Protein AF-A0A5K0VQI8-F1 (afdb_monomer_lite)

Sequence (80 aa):
GPRVIVVGPTDSGKSTLSRMLLSWASKQGWKPTFVDLDIGQGSITIPGCIAATPIEMPIDPVEGIPLEMPIVYFFGHVSP

InterPro domains:
  IPR027417 P-loop containing nucleoside triphosphate hydrolase [G3DSA:3.40.50.300] (1-80)
  IPR027417 P-loop containing nucleoside triphosphate hydrolase [SSF52540] (2-55)
  IPR032319 Clp1, P-loop domain [PF16575] (8-80)
  IPR045116 Clp1/Grc3 [PTHR12755] (1-80)

pLDDT: mean 92.51, std 4.1, range [80.38, 97.44]

Organism: NCBI:txid210225

Foldseek 3Di:
DDDDDQDDDPPPCSVVVLLVVLQVCLVVQHWDKDWFPQLQDDDQDDRQKTKIDTQNHRADPPVGGDNPDMDIDGRPDNPD

Structure (mmCIF, N/CA/C/O backbone):
data_AF-A0A5K0VQI8-F1
#
_entry.id   AF-A0A5K0VQI8-F1
#
loop_
_atom_site.group_PDB
_atom_site.id
_atom_site.type_symbol
_atom_site.label_atom_id
_atom_site.label_alt_id
_atom_site.label_comp_id
_atom_site.label_asym_id
_atom_site.label_entity_id
_atom_site.label_seq_id
_atom_site.pdbx_PDB_ins_code
_atom_site.Cartn_x
_atom_site.Cartn_y
_atom_site.Cartn_z
_atom_site.occupancy
_atom_site.B_iso_or_equiv
_atom_site.auth_seq_id
_atom_site.auth_comp_id
_atom_site.auth_asym_id
_atom_site.auth_atom_id
_atom_site.pdbx_PDB_model_num
ATOM 1 N N . GLY A 1 1 ? -16.777 -1.452 3.960 1.00 87.81 1 GLY A N 1
ATOM 2 C CA . GLY A 1 1 ? -16.224 -0.093 4.113 1.00 87.81 1 GLY A CA 1
ATOM 3 C C . GLY A 1 1 ? -15.955 0.531 2.753 1.00 87.81 1 GLY A C 1
ATOM 4 O O . GLY A 1 1 ? -16.208 -0.138 1.752 1.00 87.81 1 GLY A O 1
ATOM 5 N N . PRO A 1 2 ? -15.476 1.786 2.707 1.00 95.75 2 PRO A N 1
ATOM 6 C CA . PRO A 1 2 ? -15.087 2.454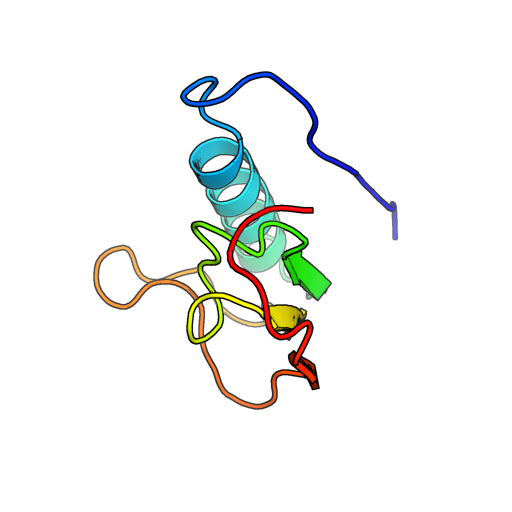 1.464 1.00 95.75 2 PRO A CA 1
ATOM 7 C C . PRO A 1 2 ? -13.921 1.729 0.777 1.00 95.75 2 PRO A C 1
ATOM 9 O O . PRO A 1 2 ? -13.139 1.039 1.431 1.00 95.75 2 PRO A O 1
ATOM 12 N N . ARG A 1 3 ? -13.806 1.899 -0.542 1.00 96.81 3 ARG A N 1
ATOM 13 C CA . ARG A 1 3 ? -12.669 1.439 -1.350 1.00 96.81 3 ARG A CA 1
ATOM 14 C C . ARG A 1 3 ? -12.004 2.673 -1.941 1.00 96.81 3 ARG A C 1
ATOM 16 O O . ARG A 1 3 ? -12.674 3.453 -2.612 1.00 96.81 3 ARG A O 1
ATOM 23 N N . VAL A 1 4 ? -10.724 2.865 -1.647 1.00 96.62 4 VAL A N 1
ATOM 24 C CA . VAL A 1 4 ? -9.971 4.067 -2.018 1.00 96.62 4 VAL A CA 1
ATOM 25 C C . VAL A 1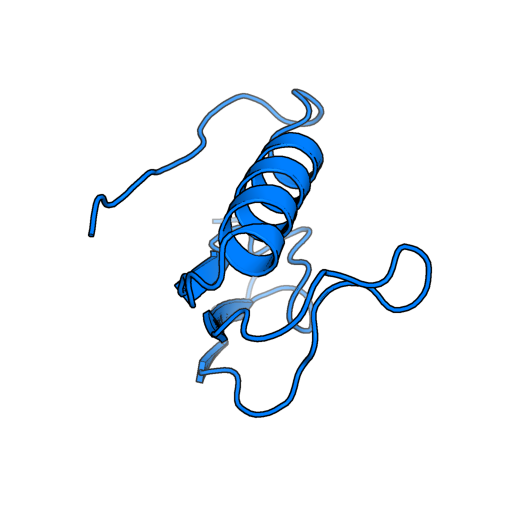 4 ? -8.778 3.645 -2.860 1.00 96.62 4 VAL A C 1
ATOM 27 O O . VAL A 1 4 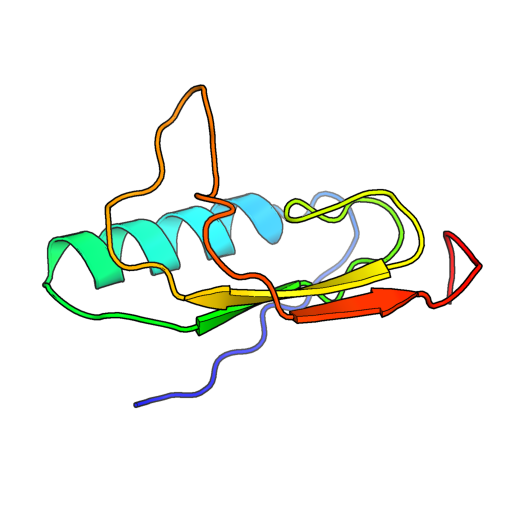? -8.067 2.716 -2.487 1.00 96.62 4 VAL A O 1
ATOM 30 N N . ILE A 1 5 ? -8.565 4.333 -3.979 1.00 97.44 5 ILE A N 1
ATOM 31 C CA . ILE A 1 5 ? -7.362 4.207 -4.799 1.00 97.44 5 ILE A CA 1
ATOM 32 C C . ILE A 1 5 ? -6.583 5.520 -4.724 1.00 97.44 5 ILE A C 1
ATOM 34 O O . ILE A 1 5 ? -7.161 6.598 -4.867 1.00 97.44 5 ILE A O 1
ATOM 38 N N . VAL A 1 6 ? -5.280 5.431 -4.468 1.00 96.94 6 VAL A N 1
ATOM 39 C CA . VAL A 1 6 ? -4.378 6.588 -4.420 1.00 96.94 6 VAL A CA 1
ATOM 40 C C . VAL A 1 6 ? -3.600 6.631 -5.729 1.00 96.94 6 VAL A C 1
ATOM 42 O O . VAL A 1 6 ? -2.863 5.700 -6.042 1.00 96.94 6 VAL A O 1
ATOM 45 N N . VAL A 1 7 ? -3.768 7.706 -6.497 1.00 96.69 7 VAL A N 1
ATOM 46 C CA . VAL A 1 7 ? -3.155 7.884 -7.823 1.00 96.69 7 VAL A CA 1
ATOM 47 C C . VAL A 1 7 ? -2.361 9.186 -7.886 1.00 96.69 7 VAL A C 1
ATOM 49 O O . VAL A 1 7 ? -2.667 10.143 -7.178 1.00 96.69 7 VAL A O 1
ATOM 52 N N . GLY A 1 8 ? -1.329 9.220 -8.726 1.00 96.50 8 GLY A N 1
ATOM 53 C CA . GLY A 1 8 ? -0.445 10.375 -8.888 1.00 96.50 8 GLY A CA 1
ATOM 54 C C . GLY A 1 8 ? 0.900 9.993 -9.516 1.00 96.50 8 GLY A C 1
ATOM 55 O O . GLY A 1 8 ? 1.207 8.801 -9.614 1.00 96.50 8 GLY A O 1
ATOM 56 N N . PRO A 1 9 ? 1.711 10.980 -9.933 1.00 96.12 9 PRO A N 1
ATOM 57 C CA . PRO A 1 9 ? 3.030 10.728 -10.507 1.00 96.12 9 PRO A CA 1
ATOM 58 C C . PRO A 1 9 ? 3.993 10.111 -9.480 1.00 96.12 9 PRO A C 1
ATOM 60 O O . PRO A 1 9 ? 3.698 10.030 -8.281 1.00 96.12 9 PRO A O 1
ATOM 63 N N . THR A 1 10 ? 5.153 9.642 -9.938 1.00 93.06 10 THR A N 1
ATOM 64 C CA . THR A 1 10 ? 6.259 9.223 -9.061 1.00 93.06 10 THR A CA 1
ATOM 65 C C . THR A 1 10 ? 6.623 10.354 -8.093 1.00 93.06 10 THR A C 1
ATOM 67 O O . THR A 1 10 ? 6.450 11.528 -8.415 1.00 93.06 10 THR A O 1
ATOM 70 N N . ASP A 1 11 ? 7.024 10.001 -6.872 1.00 93.12 11 ASP A N 1
ATOM 71 C CA . ASP A 1 11 ? 7.416 10.943 -5.811 1.00 93.12 11 ASP A CA 1
ATOM 72 C C . ASP A 1 11 ? 6.337 11.932 -5.327 1.00 93.12 11 ASP A C 1
ATOM 74 O O . ASP A 1 11 ? 6.618 12.842 -4.552 1.00 93.12 11 ASP A O 1
ATOM 78 N N . SER A 1 12 ? 5.059 11.714 -5.663 1.00 96.69 12 SER A N 1
ATOM 79 C CA . SER A 1 12 ? 3.946 12.536 -5.156 1.00 96.69 12 SER A CA 1
ATOM 80 C C . SER A 1 12 ? 3.475 12.175 -3.734 1.00 96.69 12 SER A C 1
ATOM 82 O O . SER A 1 12 ? 2.411 12.617 -3.305 1.00 96.69 12 SER A O 1
ATOM 84 N N . GLY A 1 13 ? 4.201 11.309 -3.015 1.00 95.81 13 GLY A N 1
ATOM 85 C CA . GLY A 1 13 ? 3.864 10.906 -1.641 1.00 95.81 13 GLY A CA 1
ATOM 86 C C . GLY A 1 13 ? 2.754 9.852 -1.493 1.00 95.81 13 GLY A C 1
ATOM 87 O O . GLY A 1 13 ? 2.230 9.682 -0.394 1.00 95.81 13 GLY A O 1
ATOM 88 N N . LYS A 1 14 ? 2.399 9.118 -2.560 1.00 95.88 14 LYS A N 1
ATOM 89 C CA . LYS A 1 14 ? 1.326 8.094 -2.556 1.00 95.88 14 LYS A CA 1
ATOM 90 C C . LYS A 1 14 ? 1.491 7.059 -1.440 1.00 95.88 14 LYS A C 1
ATOM 92 O O . LYS A 1 14 ? 0.570 6.851 -0.657 1.00 95.88 14 LYS A O 1
ATOM 97 N N . SER A 1 15 ? 2.677 6.459 -1.330 1.00 93.62 15 SER A N 1
ATOM 98 C CA . SER A 1 15 ? 2.974 5.434 -0.322 1.00 93.62 15 SER A CA 1
ATOM 99 C C . SER A 1 15 ? 2.882 5.998 1.098 1.00 93.62 15 SER A C 1
ATOM 101 O O . SER A 1 15 ? 2.334 5.350 1.988 1.00 93.62 15 SER A O 1
ATOM 103 N N . THR A 1 16 ? 3.337 7.237 1.303 1.00 94.31 16 THR A N 1
ATOM 104 C CA . THR A 1 16 ? 3.225 7.946 2.585 1.00 94.31 16 THR A CA 1
ATOM 105 C C . THR A 1 16 ? 1.766 8.182 2.965 1.00 94.31 16 THR A C 1
ATOM 107 O O . THR A 1 16 ? 1.361 7.828 4.073 1.00 94.31 16 THR A O 1
ATOM 110 N N . LEU A 1 17 ? 0.954 8.711 2.043 1.00 95.81 17 LEU A N 1
ATOM 111 C CA . LEU A 1 17 ? -0.473 8.937 2.274 1.00 95.81 17 LEU A CA 1
ATOM 112 C C . LEU A 1 17 ? -1.201 7.629 2.611 1.00 95.81 17 LEU A C 1
ATOM 114 O O . LEU A 1 17 ? -1.956 7.582 3.583 1.00 95.81 17 LEU A O 1
ATOM 118 N N . SER A 1 18 ? -0.937 6.555 1.862 1.00 95.19 18 SER A N 1
ATOM 119 C CA . SER A 1 18 ? -1.513 5.233 2.129 1.00 95.19 18 SER A CA 1
ATOM 120 C C . SER A 1 18 ? -1.172 4.743 3.538 1.00 95.19 18 SER A C 1
ATOM 122 O O . SER A 1 18 ? -2.075 4.353 4.276 1.00 95.19 18 SER A O 1
ATOM 124 N N . ARG A 1 19 ? 0.094 4.839 3.971 1.00 93.31 19 ARG A N 1
ATOM 125 C CA . ARG A 1 19 ? 0.494 4.456 5.339 1.00 93.31 19 ARG A CA 1
ATOM 126 C C . ARG A 1 19 ? -0.215 5.286 6.408 1.00 93.31 19 ARG A C 1
ATOM 128 O O . ARG A 1 19 ? -0.647 4.721 7.411 1.00 93.31 19 ARG A O 1
ATOM 135 N N . MET A 1 20 ? -0.369 6.597 6.204 1.00 94.44 20 MET A N 1
ATOM 136 C CA . MET A 1 20 ? -1.084 7.469 7.147 1.00 94.44 20 MET A CA 1
ATOM 137 C C . MET A 1 20 ? -2.554 7.059 7.292 1.00 94.44 20 MET A C 1
ATOM 139 O O . MET A 1 20 ? -3.026 6.860 8.412 1.00 94.44 20 MET A O 1
ATOM 143 N N . LEU A 1 21 ? -3.256 6.857 6.171 1.00 95.50 21 LEU A N 1
ATOM 144 C CA . LEU A 1 21 ? -4.656 6.423 6.160 1.00 95.50 21 LEU A CA 1
ATOM 145 C C . LEU A 1 21 ? -4.846 5.069 6.855 1.00 95.50 21 LEU A C 1
ATOM 147 O O . LEU A 1 21 ? -5.729 4.935 7.703 1.00 95.50 21 LEU A O 1
ATOM 151 N N . LEU A 1 22 ? -3.995 4.087 6.545 1.00 94.81 22 LEU A N 1
ATOM 152 C CA . LEU A 1 22 ? -4.033 2.761 7.171 1.00 94.81 22 LEU A CA 1
ATOM 153 C C . LEU A 1 22 ? -3.766 2.838 8.677 1.00 94.81 22 LEU A C 1
ATOM 155 O O . LEU A 1 22 ? -4.484 2.225 9.465 1.00 94.81 22 LEU A O 1
ATOM 159 N N . SER A 1 23 ? -2.778 3.638 9.082 1.00 93.56 23 SER A N 1
ATOM 160 C CA . SER A 1 23 ? -2.412 3.816 10.490 1.00 93.56 23 SER A CA 1
ATOM 161 C C . SER A 1 23 ? -3.540 4.464 11.289 1.00 93.56 23 SER A C 1
ATOM 163 O O . SER A 1 23 ? -3.832 4.037 12.404 1.00 93.56 23 SER A O 1
ATOM 165 N N . TRP A 1 24 ? -4.205 5.482 10.737 1.00 94.81 24 TRP A N 1
ATOM 166 C CA . TRP A 1 24 ? -5.355 6.113 11.388 1.00 94.81 24 TRP A CA 1
ATOM 167 C C . TRP A 1 24 ? -6.579 5.204 11.446 1.00 94.81 24 TRP A C 1
ATOM 169 O O . TRP A 1 24 ? -7.294 5.232 12.447 1.00 94.81 24 TRP A O 1
ATOM 179 N N . ALA A 1 25 ? -6.818 4.403 10.408 1.00 95.12 25 ALA A N 1
ATOM 180 C CA . ALA A 1 25 ? -7.895 3.421 10.401 1.00 95.12 25 ALA A CA 1
ATOM 181 C C . ALA A 1 25 ? -7.661 2.338 11.468 1.00 95.12 25 ALA A C 1
ATOM 183 O O . ALA A 1 25 ? -8.541 2.105 12.297 1.00 95.12 25 ALA A O 1
ATOM 184 N N . SER A 1 26 ? -6.460 1.755 11.521 1.00 93.56 26 SER A N 1
ATOM 185 C CA . SER A 1 26 ? -6.108 0.752 12.535 1.00 93.56 26 SER A CA 1
ATOM 186 C C . SER A 1 26 ? -6.200 1.304 13.961 1.00 93.56 26 SER A C 1
ATOM 188 O O . SER A 1 26 ? -6.797 0.670 14.830 1.00 93.56 26 SER A O 1
ATOM 190 N N . LYS A 1 27 ? -5.736 2.540 14.199 1.00 93.06 27 LYS A N 1
ATOM 191 C CA . LYS A 1 27 ? -5.890 3.217 15.503 1.00 93.06 27 LYS A CA 1
ATOM 192 C C . LYS A 1 27 ? -7.350 3.407 15.931 1.00 93.06 27 LYS A C 1
ATOM 194 O O . LYS A 1 27 ? -7.618 3.479 17.123 1.00 93.06 27 LYS A O 1
ATOM 199 N N . GLN A 1 28 ? -8.284 3.486 14.984 1.00 95.25 28 GLN A N 1
ATOM 200 C CA . GLN A 1 28 ? -9.725 3.565 15.252 1.00 95.25 28 GLN A CA 1
ATOM 201 C C . GLN A 1 28 ? -10.388 2.182 15.385 1.00 95.25 28 GLN A C 1
ATOM 203 O O . GLN A 1 28 ? -11.612 2.095 15.457 1.00 95.25 28 GLN A O 1
ATOM 208 N N . GLY A 1 29 ? -9.609 1.097 15.390 1.00 94.62 29 GLY A N 1
ATOM 209 C CA . GLY A 1 29 ? -10.107 -0.277 15.469 1.00 94.62 29 GLY A CA 1
ATOM 210 C C . GLY A 1 29 ? -10.618 -0.839 14.139 1.00 94.62 29 GLY A C 1
ATOM 211 O O . GLY A 1 29 ? -11.220 -1.912 14.122 1.00 94.62 29 GLY A O 1
ATOM 212 N N . TRP A 1 30 ? -10.400 -0.141 13.020 1.00 95.62 30 TRP A N 1
ATOM 213 C CA . TRP A 1 30 ? -10.739 -0.665 11.698 1.00 95.62 30 TRP A CA 1
ATOM 214 C C . TRP A 1 30 ? -9.637 -1.603 11.213 1.00 95.62 30 TRP A C 1
ATOM 216 O O . TRP A 1 30 ? -8.462 -1.377 11.476 1.00 95.62 30 TRP A O 1
ATOM 226 N N . LYS A 1 31 ? -10.014 -2.616 10.432 1.00 94.25 31 LYS A N 1
ATOM 227 C CA . LYS A 1 31 ? -9.082 -3.579 9.831 1.00 94.25 31 LYS A CA 1
ATOM 228 C C . LYS A 1 31 ? -9.089 -3.458 8.302 1.00 94.25 31 LYS A C 1
ATOM 230 O O . LYS A 1 31 ? -9.709 -4.288 7.633 1.00 94.25 31 LYS A O 1
ATOM 235 N N . PRO A 1 32 ? -8.539 -2.374 7.719 1.00 95.31 32 PRO A N 1
ATOM 236 C CA . PRO A 1 32 ? -8.537 -2.200 6.271 1.00 95.31 32 PRO A CA 1
ATOM 237 C C . PRO A 1 32 ? -7.603 -3.210 5.595 1.00 95.31 32 PRO A C 1
ATOM 239 O O . PRO A 1 32 ? -6.551 -3.555 6.123 1.00 95.31 32 PRO A O 1
ATOM 242 N N . THR A 1 33 ? -7.957 -3.634 4.386 1.00 95.19 33 THR A N 1
ATOM 243 C CA . THR A 1 33 ? -7.041 -4.368 3.506 1.00 95.19 33 THR A CA 1
ATOM 244 C C . THR A 1 33 ? -6.201 -3.367 2.727 1.00 95.19 33 THR A C 1
ATOM 246 O O . THR A 1 33 ? -6.749 -2.569 1.962 1.00 95.19 33 THR A O 1
ATOM 249 N N . PHE A 1 34 ? -4.883 -3.403 2.908 1.00 95.44 34 PHE A N 1
ATOM 250 C CA . PHE A 1 34 ? -3.960 -2.666 2.056 1.00 95.44 34 PHE A CA 1
ATOM 251 C C . PHE A 1 34 ? -3.681 -3.482 0.799 1.00 95.44 34 PHE A C 1
ATOM 253 O O . PHE A 1 34 ? -3.339 -4.658 0.896 1.00 95.44 34 PHE A O 1
ATOM 260 N N . VAL A 1 35 ? -3.847 -2.859 -0.366 1.00 96.00 35 VAL A N 1
ATOM 261 C CA . VAL A 1 35 ? -3.542 -3.447 -1.672 1.00 96.00 35 VAL A CA 1
ATOM 262 C C . VAL A 1 35 ? -2.450 -2.606 -2.308 1.00 96.00 35 VAL A C 1
ATOM 264 O O . VAL A 1 35 ? -2.627 -1.401 -2.490 1.00 96.00 35 VAL A O 1
ATOM 267 N N . ASP A 1 36 ? -1.344 -3.252 -2.643 1.00 94.88 36 ASP A N 1
ATOM 268 C CA . ASP A 1 36 ? -0.196 -2.643 -3.287 1.00 94.88 36 ASP A CA 1
ATOM 269 C C . ASP A 1 36 ? -0.123 -3.080 -4.749 1.00 94.88 36 ASP A C 1
ATOM 271 O O . ASP A 1 36 ? 0.060 -4.261 -5.050 1.00 94.88 36 ASP A O 1
ATOM 275 N N . LEU A 1 37 ? -0.322 -2.113 -5.642 1.00 94.88 37 LEU A N 1
ATOM 276 C CA . LEU A 1 37 ? -0.307 -2.293 -7.093 1.00 94.88 37 LEU A CA 1
ATOM 277 C C . LEU A 1 37 ? 1.001 -1.781 -7.723 1.00 94.88 37 LEU A C 1
ATOM 279 O O . LEU A 1 37 ? 1.132 -1.816 -8.947 1.00 94.88 37 LEU A O 1
ATOM 283 N N . ASP A 1 38 ? 1.945 -1.272 -6.924 1.00 93.38 38 ASP A N 1
ATOM 284 C CA . ASP A 1 38 ? 3.233 -0.789 -7.419 1.00 93.38 38 ASP A CA 1
ATOM 285 C C . ASP A 1 38 ? 4.222 -1.956 -7.535 1.00 93.38 38 ASP A C 1
ATOM 287 O O . ASP A 1 38 ? 4.889 -2.352 -6.581 1.00 93.38 38 ASP A O 1
ATOM 291 N N . ILE A 1 39 ? 4.326 -2.516 -8.739 1.00 93.19 39 ILE A N 1
ATOM 292 C CA . ILE A 1 39 ? 5.264 -3.605 -9.044 1.00 93.19 39 ILE A CA 1
ATOM 293 C C . ILE A 1 39 ? 6.736 -3.161 -9.027 1.00 93.19 39 ILE A C 1
ATOM 295 O O . ILE A 1 39 ? 7.620 -4.017 -9.013 1.00 93.19 39 ILE A O 1
ATOM 299 N N . GLY A 1 40 ? 7.029 -1.858 -9.043 1.00 90.38 40 GLY A N 1
ATOM 300 C CA . GLY A 1 40 ? 8.396 -1.337 -9.020 1.00 90.38 40 GLY A CA 1
ATOM 301 C C . GLY A 1 40 ? 8.914 -1.125 -7.598 1.00 90.38 40 GLY A C 1
ATOM 302 O O . GLY A 1 40 ? 10.011 -1.574 -7.266 1.00 90.38 40 GLY A O 1
ATOM 303 N N . GLN A 1 41 ? 8.122 -0.452 -6.759 1.00 86.19 41 GLN A N 1
ATOM 304 C CA . GLN A 1 41 ? 8.491 -0.041 -5.395 1.00 86.19 41 GLN A CA 1
ATOM 305 C C . GLN A 1 41 ? 7.473 -0.489 -4.331 1.00 86.19 41 GLN A C 1
ATOM 307 O O . GLN A 1 41 ? 7.193 0.234 -3.368 1.00 86.19 41 GLN A O 1
ATOM 312 N N . GLY A 1 42 ? 6.919 -1.690 -4.499 1.00 84.12 42 GLY A N 1
ATOM 313 C CA . GLY A 1 42 ? 5.984 -2.283 -3.548 1.00 84.12 42 GLY A CA 1
ATOM 314 C C . GLY A 1 42 ? 6.546 -2.381 -2.121 1.00 84.12 42 GLY A C 1
ATOM 315 O O . GLY A 1 42 ? 7.739 -2.574 -1.899 1.00 84.12 42 GLY A O 1
ATOM 316 N N . SER A 1 43 ? 5.668 -2.231 -1.131 1.00 83.81 43 SER A N 1
ATOM 317 C CA . SER A 1 43 ? 5.964 -2.226 0.308 1.00 83.81 43 SER A CA 1
ATOM 318 C C . SER A 1 43 ? 5.614 -3.543 1.019 1.00 83.81 43 SER A C 1
ATOM 320 O O . SER A 1 43 ? 5.885 -3.663 2.209 1.00 83.81 43 SER A O 1
ATOM 322 N N . ILE A 1 44 ? 4.976 -4.505 0.336 1.00 87.81 44 ILE A N 1
ATOM 323 C CA . ILE A 1 44 ? 4.526 -5.780 0.940 1.00 87.81 44 ILE A CA 1
ATOM 324 C C . ILE A 1 44 ? 5.493 -6.938 0.643 1.00 87.81 44 ILE A C 1
ATOM 326 O O . ILE A 1 44 ? 5.648 -7.848 1.451 1.00 87.81 44 ILE A O 1
ATOM 330 N N . THR A 1 45 ? 6.118 -6.964 -0.533 1.00 89.50 45 THR A N 1
ATOM 331 C CA . THR A 1 45 ? 6.932 -8.103 -0.983 1.00 89.50 45 THR A CA 1
ATOM 332 C C . THR A 1 45 ? 8.010 -7.646 -1.971 1.00 89.50 45 THR A C 1
ATOM 334 O O . THR A 1 45 ? 8.237 -6.450 -2.136 1.00 89.50 45 THR A O 1
ATOM 337 N N . ILE A 1 46 ? 8.692 -8.595 -2.611 1.00 90.19 46 ILE A N 1
ATOM 338 C CA . ILE A 1 46 ? 9.728 -8.330 -3.610 1.00 90.19 46 ILE A CA 1
ATOM 339 C C . ILE A 1 46 ? 9.183 -7.549 -4.823 1.00 90.19 46 ILE A C 1
ATOM 341 O O . ILE A 1 46 ? 8.004 -7.689 -5.163 1.00 90.19 46 ILE A O 1
ATOM 345 N N . PRO A 1 47 ? 10.036 -6.773 -5.519 1.00 94.06 47 PRO A N 1
ATOM 346 C CA . PRO A 1 47 ? 9.669 -6.140 -6.781 1.00 94.06 47 PRO A CA 1
ATOM 347 C C . PRO A 1 47 ? 9.158 -7.149 -7.815 1.00 94.06 47 PRO A C 1
ATOM 349 O O . PRO A 1 47 ? 9.589 -8.302 -7.864 1.00 94.06 47 PRO A O 1
ATOM 352 N N . GLY A 1 48 ? 8.257 -6.685 -8.672 1.00 94.38 48 GLY A N 1
ATOM 353 C CA . GLY A 1 48 ? 7.588 -7.494 -9.682 1.00 94.38 48 GLY A CA 1
ATOM 354 C C . GLY A 1 48 ? 6.375 -8.257 -9.168 1.00 94.38 48 GLY A C 1
ATOM 355 O O . GLY A 1 48 ? 5.964 -9.225 -9.806 1.00 94.38 48 GLY A O 1
ATOM 356 N N . CYS A 1 49 ? 5.795 -7.833 -8.046 1.00 95.00 49 CYS A N 1
ATOM 357 C CA . CYS A 1 49 ? 4.616 -8.442 -7.449 1.00 95.00 49 CYS A CA 1
ATOM 358 C C . CYS A 1 49 ? 3.526 -7.411 -7.167 1.00 95.00 49 CYS A C 1
ATOM 360 O O . CYS A 1 49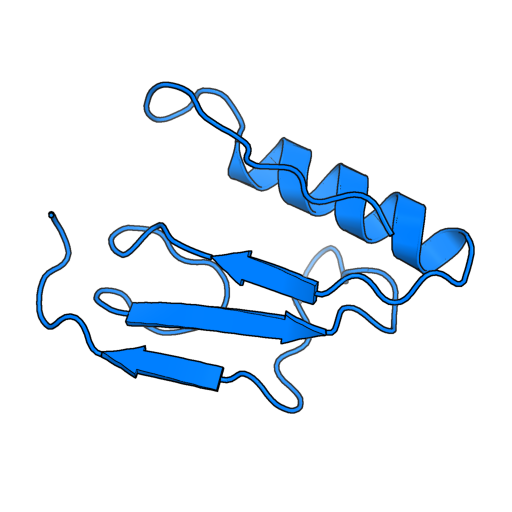 ? 3.802 -6.268 -6.814 1.00 95.00 49 CYS A O 1
ATOM 362 N N . ILE A 1 50 ? 2.282 -7.871 -7.249 1.00 95.19 50 ILE A N 1
ATOM 363 C CA . ILE A 1 50 ? 1.113 -7.191 -6.695 1.00 95.19 50 ILE A CA 1
ATOM 364 C C . ILE A 1 50 ? 0.713 -7.953 -5.437 1.00 95.19 50 ILE A C 1
ATOM 366 O O . ILE A 1 50 ? 0.725 -9.188 -5.434 1.00 95.19 50 ILE A O 1
ATOM 370 N N . ALA A 1 51 ? 0.359 -7.245 -4.368 1.00 95.44 51 ALA A N 1
ATOM 371 C CA . ALA A 1 51 ? 0.057 -7.896 -3.101 1.00 95.44 51 ALA A CA 1
ATOM 372 C C . ALA A 1 51 ? -1.066 -7.216 -2.316 1.00 95.44 51 ALA A C 1
ATOM 374 O O . ALA A 1 51 ? -1.379 -6.045 -2.519 1.00 95.44 51 ALA A O 1
ATOM 375 N N . ALA A 1 52 ? -1.677 -7.962 -1.398 1.00 95.44 52 ALA A N 1
ATOM 376 C CA . ALA A 1 52 ? -2.671 -7.443 -0.470 1.00 95.44 52 ALA A CA 1
ATOM 377 C C . ALA A 1 52 ? -2.525 -8.078 0.916 1.00 95.44 52 ALA A C 1
ATOM 379 O O . ALA A 1 52 ? -2.319 -9.285 1.013 1.00 95.44 52 ALA A O 1
ATOM 380 N N . THR A 1 53 ? -2.669 -7.289 1.982 1.00 94.75 53 THR A N 1
ATOM 381 C CA . THR A 1 53 ? -2.599 -7.763 3.377 1.00 94.75 53 THR A CA 1
ATOM 382 C C . THR A 1 53 ? -3.572 -6.985 4.276 1.00 94.75 53 THR A C 1
ATOM 384 O O . THR A 1 53 ? -3.776 -5.783 4.056 1.00 94.75 53 THR A O 1
ATOM 387 N N . PRO A 1 54 ? -4.236 -7.621 5.261 1.00 94.38 54 PRO A N 1
ATOM 388 C CA . PRO A 1 54 ? -5.005 -6.896 6.269 1.00 94.38 54 PRO A CA 1
ATOM 389 C C . PRO A 1 54 ? -4.081 -6.102 7.206 1.00 94.38 54 PRO A C 1
ATOM 391 O O . PRO A 1 54 ? -3.046 -6.594 7.642 1.00 94.38 54 PRO A O 1
ATOM 394 N N . ILE A 1 55 ? -4.475 -4.876 7.555 1.00 93.75 55 ILE A N 1
ATOM 395 C CA . ILE A 1 55 ? -3.799 -4.061 8.571 1.00 93.75 55 ILE A CA 1
ATOM 396 C C . ILE A 1 55 ? -4.617 -4.124 9.856 1.00 93.75 55 ILE A C 1
ATOM 398 O O . ILE A 1 55 ? -5.592 -3.391 10.023 1.00 93.75 55 ILE A O 1
ATOM 402 N N . GLU A 1 56 ? -4.246 -5.033 10.754 1.00 90.62 56 GLU A N 1
ATOM 403 C CA . GLU A 1 56 ? -4.952 -5.222 12.028 1.00 90.62 56 GLU A CA 1
ATOM 404 C C . GLU A 1 56 ? -4.387 -4.361 13.158 1.00 90.62 56 GLU A C 1
ATOM 406 O O . GLU A 1 56 ? -5.134 -3.892 14.016 1.00 90.62 56 GLU A O 1
ATOM 411 N N . MET A 1 57 ? -3.079 -4.110 13.125 1.00 89.62 57 MET A N 1
ATOM 412 C CA . MET A 1 57 ? -2.356 -3.299 14.100 1.00 89.62 57 MET A CA 1
ATOM 413 C C . MET A 1 57 ? -1.755 -2.055 13.435 1.00 89.62 57 MET A C 1
ATOM 415 O O . MET A 1 57 ? -1.533 -2.059 12.219 1.00 89.62 57 MET A O 1
ATOM 419 N N . PRO A 1 58 ? -1.493 -0.980 14.204 1.00 87.62 58 PRO A N 1
ATOM 420 C CA . PRO A 1 58 ? -0.823 0.196 13.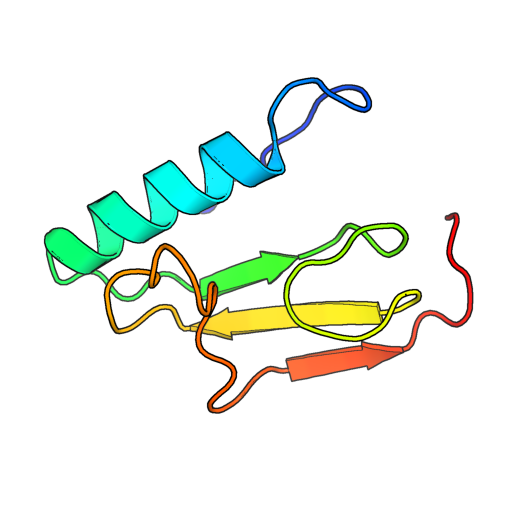672 1.00 87.62 58 PRO A CA 1
ATOM 421 C C . PRO A 1 58 ? 0.513 -0.178 13.023 1.00 87.62 58 PRO A C 1
ATOM 423 O O . PRO A 1 58 ? 1.254 -0.996 13.558 1.00 87.62 58 PRO A O 1
ATOM 426 N N . ILE A 1 59 ? 0.806 0.441 11.879 1.00 91.25 59 ILE A N 1
ATOM 427 C CA . ILE A 1 59 ? 2.051 0.227 11.133 1.00 91.25 59 ILE A CA 1
ATOM 428 C C . ILE A 1 59 ? 3.223 0.708 11.992 1.00 91.25 59 ILE A C 1
ATOM 430 O O . ILE A 1 59 ? 3.213 1.849 12.468 1.00 91.25 59 ILE A O 1
ATOM 434 N N . ASP A 1 60 ? 4.220 -0.154 12.174 1.00 90.69 60 ASP A N 1
ATOM 435 C CA . ASP A 1 60 ? 5.432 0.190 12.907 1.00 90.69 60 ASP A CA 1
ATOM 436 C C . ASP A 1 60 ? 6.289 1.157 12.064 1.00 90.69 60 ASP A C 1
ATOM 438 O O . ASP A 1 60 ? 6.442 0.953 10.856 1.00 90.69 60 ASP A O 1
ATOM 442 N N . PRO A 1 61 ? 6.833 2.240 12.645 1.00 86.50 61 PRO A N 1
ATOM 443 C CA . PRO A 1 61 ? 7.607 3.221 11.887 1.00 86.50 61 PRO A CA 1
ATOM 444 C C . PRO A 1 61 ? 8.945 2.686 11.352 1.00 86.50 61 PRO A C 1
ATOM 446 O O . PRO A 1 61 ? 9.481 3.281 10.416 1.00 86.50 61 PRO A O 1
ATOM 449 N N . VAL A 1 62 ? 9.486 1.617 11.941 1.00 88.75 62 VAL A N 1
ATOM 450 C CA . VAL A 1 62 ? 10.753 0.980 11.560 1.00 88.75 62 VAL A CA 1
ATOM 451 C C . VAL A 1 62 ? 10.488 -0.275 10.731 1.00 88.75 62 VAL A C 1
ATOM 453 O O . VAL A 1 62 ? 10.992 -0.374 9.614 1.00 88.75 62 VAL A O 1
ATOM 456 N N . GLU A 1 63 ? 9.665 -1.194 11.239 1.00 87.50 63 GLU A N 1
ATOM 457 C CA . GLU A 1 63 ? 9.387 -2.488 10.590 1.00 87.50 63 GLU A CA 1
ATOM 458 C C . GLU A 1 63 ? 8.385 -2.365 9.429 1.00 87.50 63 GLU A C 1
ATOM 460 O O . GLU A 1 63 ? 8.391 -3.161 8.491 1.00 87.50 63 GLU A O 1
ATOM 465 N N . GLY A 1 64 ? 7.528 -1.341 9.441 1.00 89.06 64 GLY A N 1
ATOM 466 C CA . GLY A 1 64 ? 6.564 -1.095 8.377 1.00 89.06 64 GLY A CA 1
ATOM 467 C C . GLY A 1 64 ? 5.316 -1.977 8.462 1.00 89.06 64 GLY A C 1
ATOM 468 O O . GLY A 1 64 ? 4.683 -2.105 9.512 1.00 89.06 64 GLY A O 1
ATOM 469 N N . ILE A 1 65 ? 4.871 -2.471 7.303 1.00 88.19 65 ILE A N 1
ATOM 470 C CA . ILE A 1 65 ? 3.594 -3.182 7.160 1.00 88.19 65 ILE A CA 1
ATOM 471 C C . ILE A 1 65 ? 3.750 -4.627 7.661 1.00 88.19 65 ILE A C 1
ATOM 473 O O . ILE A 1 65 ? 4.607 -5.338 7.140 1.00 88.19 65 ILE A O 1
ATOM 477 N N . PRO A 1 66 ? 2.903 -5.101 8.596 1.00 83.38 66 PRO A N 1
ATOM 478 C CA . PRO A 1 66 ? 2.937 -6.490 9.046 1.00 83.38 66 PRO A CA 1
ATOM 479 C C . PRO A 1 66 ? 2.654 -7.473 7.898 1.00 83.38 66 PRO A C 1
ATOM 481 O O . PRO A 1 66 ? 1.679 -7.322 7.156 1.00 83.38 66 PRO A O 1
ATOM 484 N N . LEU A 1 67 ? 3.489 -8.509 7.774 1.00 80.94 67 LEU A N 1
ATOM 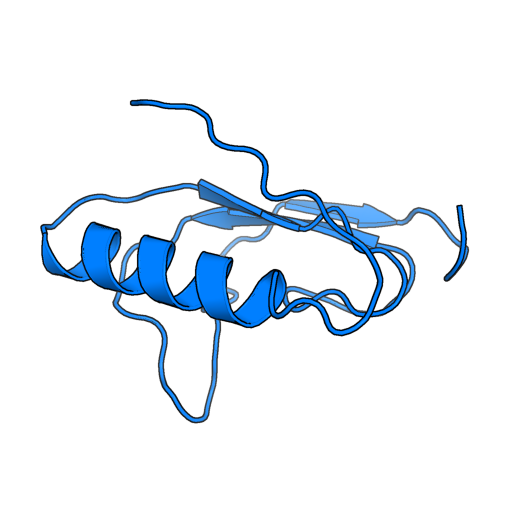485 C CA . LEU A 1 67 ? 3.441 -9.504 6.692 1.00 80.94 67 LEU A CA 1
ATOM 486 C C . LEU A 1 67 ? 2.878 -10.859 7.152 1.00 80.94 67 LEU A C 1
ATOM 488 O O . LEU A 1 67 ? 3.403 -11.905 6.786 1.00 80.94 67 LEU A O 1
ATOM 492 N N . GLU A 1 68 ? 1.822 -10.859 7.968 1.00 80.38 68 GLU A N 1
ATOM 493 C CA . GLU A 1 68 ? 1.306 -12.096 8.577 1.00 80.38 68 GLU A CA 1
ATOM 494 C C . GLU A 1 68 ? 0.705 -13.070 7.550 1.00 80.38 68 GLU A C 1
ATOM 496 O O . GLU A 1 68 ? 1.064 -14.245 7.534 1.00 80.38 68 GLU A O 1
ATOM 501 N N . MET A 1 69 ? -0.201 -12.599 6.682 1.00 85.31 69 MET A N 1
ATOM 502 C CA . MET A 1 69 ? -0.838 -13.424 5.642 1.00 85.31 69 MET A CA 1
ATOM 503 C C . MET A 1 69 ? -1.129 -12.614 4.366 1.00 85.31 69 MET A C 1
ATOM 505 O O . MET A 1 69 ? -2.296 -12.359 4.046 1.00 85.31 69 MET A O 1
ATOM 509 N N . PRO A 1 70 ? -0.095 -12.176 3.624 1.00 92.75 70 PRO A N 1
ATOM 510 C CA . PRO A 1 70 ? -0.311 -11.479 2.368 1.00 92.75 70 PRO A CA 1
ATOM 511 C C . PRO A 1 70 ? -0.759 -12.448 1.264 1.00 92.75 70 PRO A C 1
ATOM 513 O O . PRO A 1 70 ? -0.242 -13.558 1.133 1.00 92.75 70 PRO A O 1
ATOM 516 N N . ILE A 1 71 ? -1.676 -11.998 0.409 1.00 95.75 71 ILE A N 1
ATOM 517 C CA . ILE A 1 71 ? -1.925 -12.617 -0.898 1.00 95.75 71 ILE A CA 1
ATOM 518 C C . ILE A 1 71 ? -1.005 -11.926 -1.897 1.00 95.75 71 ILE A C 1
ATOM 520 O O . ILE A 1 71 ? -1.035 -10.702 -2.006 1.00 95.75 71 ILE A O 1
ATOM 524 N N . VAL A 1 72 ? -0.200 -12.702 -2.622 1.00 95.88 72 VAL A N 1
ATOM 525 C CA . VAL A 1 72 ? 0.819 -12.185 -3.542 1.00 95.88 72 VAL A CA 1
ATOM 526 C C . VAL A 1 72 ? 0.657 -12.822 -4.917 1.00 95.88 72 VAL A C 1
ATOM 528 O O . VAL A 1 72 ? 0.529 -14.040 -5.031 1.00 95.88 72 VAL A O 1
ATOM 531 N N . TYR A 1 73 ? 0.713 -11.995 -5.958 1.00 96.12 73 TYR A N 1
ATOM 532 C CA . TYR A 1 73 ? 0.754 -12.419 -7.353 1.00 96.12 73 TYR A CA 1
ATOM 533 C C . TYR A 1 73 ? 2.035 -11.907 -8.008 1.00 96.12 73 TYR A C 1
ATOM 535 O O . TYR A 1 73 ? 2.313 -10.708 -7.983 1.00 96.12 73 TYR A O 1
ATOM 543 N N . PHE A 1 74 ? 2.803 -12.816 -8.609 1.00 95.38 74 PHE A N 1
ATOM 544 C CA . PHE A 1 74 ? 4.022 -12.476 -9.337 1.00 95.38 74 PHE A CA 1
ATOM 545 C C . PHE A 1 74 ? 3.680 -11.988 -10.747 1.00 95.38 74 PHE A C 1
ATOM 547 O O . PHE A 1 74 ? 3.111 -12.730 -11.546 1.00 95.38 74 PHE A O 1
ATOM 554 N N . PHE A 1 75 ? 4.027 -10.736 -11.038 1.00 94.69 75 PHE A N 1
ATOM 555 C CA . PHE A 1 75 ? 3.857 -10.102 -12.344 1.00 94.69 75 PHE A CA 1
ATOM 556 C C . PHE A 1 75 ? 5.037 -10.388 -13.286 1.00 94.69 75 PHE A C 1
ATOM 558 O O . PHE A 1 75 ? 4.837 -10.551 -14.485 1.00 94.69 75 PHE A O 1
ATOM 565 N N . GLY A 1 76 ? 6.263 -10.485 -12.757 1.00 92.94 76 GLY A N 1
ATOM 566 C CA . GLY A 1 76 ? 7.455 -10.858 -13.537 1.00 92.94 76 GLY A CA 1
ATOM 567 C C . GLY A 1 76 ? 8.268 -9.704 -14.124 1.00 92.94 76 GLY A C 1
ATOM 568 O O . GLY A 1 76 ? 9.360 -9.933 -14.639 1.00 92.94 76 GLY A O 1
ATOM 569 N N . HIS A 1 77 ? 7.792 -8.466 -13.995 1.00 92.44 77 HIS A N 1
ATOM 570 C CA . HIS A 1 77 ? 8.492 -7.260 -14.441 1.00 92.44 77 HIS A CA 1
ATOM 571 C C . HIS A 1 77 ? 8.381 -6.145 -13.398 1.00 92.44 77 HIS A C 1
ATOM 573 O O . HIS A 1 77 ? 7.435 -6.107 -12.622 1.00 92.44 77 HIS A O 1
ATOM 579 N N . VAL A 1 78 ? 9.336 -5.216 -13.391 1.00 91.31 78 VAL A N 1
ATOM 580 C CA . VAL A 1 78 ? 9.337 -4.047 -12.484 1.00 91.31 78 VAL A CA 1
ATOM 581 C C . VAL A 1 78 ? 8.715 -2.795 -13.114 1.00 91.31 78 VAL A C 1
ATOM 583 O O . VAL A 1 78 ? 8.689 -1.735 -12.499 1.00 91.31 78 VAL A O 1
ATOM 586 N N . SER A 1 79 ? 8.220 -2.918 -14.346 1.00 86.81 79 SER A N 1
ATOM 587 C CA . SER A 1 79 ? 7.480 -1.889 -15.076 1.00 86.81 79 SER A CA 1
ATOM 588 C C . SER A 1 79 ? 6.279 -2.545 -15.760 1.00 86.81 79 SER A C 1
ATOM 590 O O . SER A 1 79 ? 6.455 -3.654 -16.276 1.00 86.81 79 SER A O 1
ATOM 592 N N . PRO A 1 80 ? 5.099 -1.897 -15.760 1.00 82.44 80 PRO A N 1
ATOM 593 C CA . PRO A 1 80 ? 3.927 -2.368 -16.492 1.00 82.44 80 PRO A CA 1
ATOM 594 C C . PRO A 1 80 ? 4.136 -2.331 -18.006 1.00 82.44 80 PRO A C 1
ATOM 596 O O . PRO A 1 80 ? 4.992 -1.531 -18.461 1.00 82.44 80 PRO A O 1
#

Secondary structure (DSSP, 8-state):
--------STTSSHHHHHHHHHHHHHHTT--PEEEE--TTT-SSSSTTEEEEEE--SPPBTTTBS--SS-EEEE-S-S--

Radius of gyration: 12.42 Å; chains: 1; bounding box: 27×26×32 Å